Protein AF-A0A421AUH3-F1 (afdb_monomer_lite)

Radius of gyration: 18.11 Å; chains: 1; bounding box: 44×35×47 Å

Organism: NCBI:txid585224

pLDDT: mean 81.03, std 10.9, range [40.5, 94.19]

Secondary structure (DSSP, 8-state):
----S--B-GGGTHHHHHHHHHHHTTS-HHHHHHHHHHHHHHHHHHHHTT-PPEEEEEEEEEEPPGGG-EE-TTS-EEEEEEEEEEEEEEEEE-SSS-EEETTSSEEEEEEEESSSSSEEEE-TTS-EESEEEEEEEE--S--EEEETTEEEEHHHHHHHHHHHTT-

Foldseek 3Di:
DFQLADADEVVCCVVVVVVQVVVVVVDDPVLLVLVLVLLQCLVVLCVVLVNFWFQDKFWAWDFDDPVPWDAYNVRAIAGTAIDIDRHPWTFDDQADFWTRTPVSFTKGFDKDANDPDRYWYAYPVRHIYGITRHDIDGDRDDAWHCDPNDTHTPSVSSVVVSVVSVD

Structure (mmCIF, N/CA/C/O backbone):
data_AF-A0A421AUH3-F1
#
_entry.id   AF-A0A421AUH3-F1
#
loop_
_atom_site.group_PDB
_atom_site.id
_atom_site.type_symbol
_atom_site.label_atom_id
_atom_site.label_alt_id
_atom_site.label_comp_id
_atom_site.label_asym_id
_atom_site.label_entity_id
_atom_site.label_seq_id
_atom_site.pdbx_PDB_ins_code
_atom_site.Cartn_x
_atom_site.Cartn_y
_atom_site.Cartn_z
_atom_site.occupancy
_atom_site.B_iso_or_equiv
_atom_site.auth_seq_id
_atom_site.auth_comp_id
_atom_site.auth_asym_id
_atom_site.auth_atom_id
_atom_site.pdbx_PDB_model_num
ATOM 1 N N . MET A 1 1 ? -3.727 -3.641 -26.599 1.00 40.50 1 MET A N 1
ATOM 2 C CA . MET A 1 1 ? -2.556 -2.739 -26.629 1.00 40.50 1 MET A CA 1
ATOM 3 C C . MET A 1 1 ? -2.626 -1.914 -25.356 1.00 40.50 1 MET A C 1
ATOM 5 O O . MET A 1 1 ? -3.664 -1.310 -25.140 1.00 40.50 1 MET A O 1
ATOM 9 N N . ILE A 1 2 ? -1.635 -2.020 -24.469 1.00 51.06 2 ILE A N 1
ATOM 10 C CA . ILE A 1 2 ? -1.640 -1.339 -23.160 1.00 51.06 2 ILE A CA 1
ATOM 11 C C . ILE A 1 2 ? -1.144 0.091 -23.372 1.00 51.06 2 ILE A C 1
ATOM 13 O O . ILE A 1 2 ? -0.170 0.289 -24.099 1.00 51.06 2 ILE A O 1
ATOM 17 N N . ASP A 1 3 ? -1.822 1.062 -22.770 1.00 63.53 3 ASP A N 1
ATOM 18 C CA . ASP A 1 3 ? -1.441 2.468 -22.827 1.00 63.53 3 ASP A CA 1
ATOM 19 C C . ASP A 1 3 ? -0.201 2.721 -21.950 1.00 63.53 3 ASP A C 1
ATOM 21 O O . ASP A 1 3 ? -0.286 2.848 -20.733 1.00 63.53 3 ASP A O 1
ATOM 25 N N . LEU A 1 4 ? 0.975 2.741 -22.584 1.00 63.41 4 LEU A N 1
ATOM 26 C CA . LEU A 1 4 ? 2.273 3.008 -21.949 1.00 63.41 4 LEU A CA 1
ATOM 27 C C . LEU A 1 4 ? 2.565 4.518 -21.841 1.00 63.41 4 LEU A C 1
ATOM 29 O O . LEU A 1 4 ? 3.726 4.903 -21.673 1.00 63.41 4 LEU A O 1
ATOM 33 N N . SER A 1 5 ? 1.551 5.376 -22.024 1.00 63.25 5 SER A N 1
ATOM 34 C CA . SER A 1 5 ? 1.752 6.816 -22.206 1.00 63.25 5 SER A CA 1
ATOM 35 C C . SER A 1 5 ? 2.030 7.600 -20.927 1.00 63.25 5 SER A C 1
ATOM 37 O O . SER A 1 5 ? 2.408 8.769 -21.000 1.00 63.25 5 SER A O 1
ATOM 39 N N . THR A 1 6 ? 1.870 6.987 -19.756 1.00 68.62 6 THR A N 1
ATOM 40 C CA . THR A 1 6 ? 2.212 7.636 -18.492 1.00 68.62 6 THR A CA 1
ATOM 41 C C . THR A 1 6 ? 2.872 6.657 -17.546 1.00 68.62 6 THR A C 1
ATOM 43 O O . THR A 1 6 ? 2.470 5.501 -17.398 1.00 68.62 6 THR A O 1
ATOM 46 N N . LEU A 1 7 ? 3.941 7.130 -16.921 1.00 75.50 7 LEU A N 1
ATOM 47 C CA . LEU A 1 7 ? 4.615 6.390 -15.873 1.00 75.50 7 LEU A CA 1
ATOM 48 C C . LEU A 1 7 ? 3.938 6.723 -14.555 1.00 75.50 7 LEU A C 1
ATOM 50 O O . LEU A 1 7 ? 3.925 7.881 -14.140 1.00 75.50 7 LEU A O 1
ATOM 54 N N . LEU A 1 8 ? 3.422 5.712 -13.856 1.00 77.38 8 LEU A N 1
ATOM 55 C CA . LEU A 1 8 ? 3.058 5.926 -12.467 1.00 77.38 8 LEU A CA 1
ATOM 56 C C . LEU A 1 8 ? 4.339 6.177 -11.674 1.00 77.38 8 LEU A C 1
ATOM 58 O O . LEU A 1 8 ? 5.291 5.387 -11.702 1.00 77.38 8 LEU A O 1
ATOM 62 N N . ASP A 1 9 ? 4.338 7.289 -10.950 1.00 72.44 9 ASP A N 1
ATOM 63 C CA . ASP A 1 9 ? 5.372 7.632 -9.990 1.00 72.44 9 ASP A CA 1
ATOM 64 C C . ASP A 1 9 ? 4.811 7.504 -8.567 1.00 72.44 9 ASP A C 1
ATOM 66 O O . ASP A 1 9 ? 4.238 8.457 -8.030 1.00 72.44 9 ASP A O 1
ATOM 70 N N . PRO A 1 10 ? 4.951 6.329 -7.925 1.00 69.06 10 PRO A N 1
ATOM 71 C CA . PRO A 1 10 ? 4.554 6.162 -6.534 1.00 69.06 10 PRO A CA 1
ATOM 72 C C . PRO A 1 10 ? 5.317 7.087 -5.576 1.00 69.06 10 PRO A C 1
ATOM 74 O O . PRO A 1 10 ? 4.820 7.369 -4.491 1.00 69.06 10 PRO A O 1
ATOM 77 N N . LEU A 1 11 ? 6.471 7.646 -5.968 1.00 69.56 11 LEU A N 1
ATOM 78 C CA . LEU A 1 11 ? 7.171 8.674 -5.185 1.00 69.56 11 LEU A CA 1
ATOM 79 C C . LEU A 1 11 ? 6.487 10.048 -5.258 1.00 69.56 11 LEU A C 1
ATOM 81 O O . LEU A 1 11 ? 6.893 10.968 -4.547 1.00 69.56 11 LEU A O 1
ATOM 85 N N . ALA A 1 12 ? 5.404 10.188 -6.029 1.00 62.78 12 ALA A N 1
ATOM 86 C CA . ALA A 1 12 ? 4.484 11.319 -5.952 1.00 62.78 12 ALA A CA 1
ATOM 87 C C . ALA A 1 12 ? 3.337 11.107 -4.938 1.00 62.78 12 ALA A C 1
ATOM 89 O O . ALA A 1 12 ? 2.746 12.096 -4.496 1.00 62.78 12 ALA A O 1
ATOM 90 N N . TRP A 1 13 ? 3.062 9.870 -4.483 1.00 60.53 13 TRP A N 1
ATOM 91 C CA . TRP A 1 13 ? 2.158 9.605 -3.344 1.00 60.53 13 TRP A CA 1
ATOM 92 C C . TRP A 1 13 ? 2.521 10.342 -2.046 1.00 60.53 13 TRP A C 1
ATOM 94 O O . TRP A 1 13 ? 1.598 10.747 -1.339 1.00 60.53 13 TRP A O 1
ATOM 104 N N . PRO A 1 14 ? 3.803 10.614 -1.725 1.00 57.44 14 PRO A N 1
ATOM 105 C CA . PRO A 1 14 ? 4.194 11.549 -0.682 1.00 57.44 14 PRO A CA 1
ATOM 106 C C . PRO A 1 14 ? 3.436 12.876 -0.698 1.00 57.44 14 PRO A C 1
ATOM 108 O O . PRO A 1 14 ? 3.247 13.440 0.366 1.00 57.44 14 PRO A O 1
ATOM 111 N N . ARG A 1 15 ? 2.943 13.377 -1.843 1.00 56.97 15 ARG A N 1
ATOM 112 C CA . ARG A 1 15 ? 2.102 14.592 -1.879 1.00 56.97 15 ARG A CA 1
ATOM 113 C C . ARG A 1 15 ? 0.711 14.366 -1.294 1.00 56.97 15 ARG A C 1
ATOM 115 O O . ARG A 1 15 ? 0.171 15.269 -0.664 1.00 56.97 15 ARG A O 1
ATOM 122 N N . TRP A 1 16 ? 0.135 13.186 -1.499 1.00 55.66 16 TRP A N 1
ATOM 123 C CA . TRP A 1 16 ? -1.128 12.793 -0.877 1.00 55.66 16 TRP A CA 1
ATOM 124 C C . TRP A 1 16 ? -0.927 12.557 0.627 1.00 55.66 16 TRP A C 1
ATOM 126 O O . TRP A 1 16 ? -1.608 13.177 1.434 1.00 55.66 16 TRP A O 1
ATOM 136 N N . LEU A 1 17 ? 0.131 11.833 1.009 1.00 57.16 17 LEU A N 1
ATOM 137 C CA . LEU A 1 17 ? 0.513 11.635 2.417 1.00 57.16 17 LEU A CA 1
ATOM 138 C C . LEU A 1 17 ? 0.928 12.941 3.128 1.00 57.16 17 LEU A C 1
ATOM 140 O O . LEU A 1 17 ? 0.768 13.072 4.339 1.00 57.16 17 LEU A O 1
ATOM 144 N N . ALA A 1 18 ? 1.474 13.919 2.400 1.00 54.06 18 ALA A N 1
ATOM 145 C CA . ALA A 1 18 ? 1.777 15.250 2.925 1.00 54.06 18 ALA A CA 1
ATOM 146 C C . ALA A 1 18 ? 0.497 16.055 3.171 1.00 54.06 18 ALA A C 1
ATOM 148 O O . ALA A 1 18 ? 0.408 16.760 4.173 1.00 54.06 18 ALA A O 1
ATOM 149 N N . ARG A 1 19 ? -0.519 15.917 2.306 1.00 61.06 19 ARG A N 1
ATOM 150 C CA . ARG A 1 19 ? -1.855 16.467 2.581 1.00 61.06 19 ARG A CA 1
ATOM 151 C C . ARG A 1 19 ? -2.466 15.824 3.823 1.00 61.06 19 ARG A C 1
ATOM 153 O O . ARG A 1 19 ? -3.088 16.545 4.592 1.00 61.06 19 ARG A O 1
ATOM 160 N N . ASP A 1 20 ? -2.231 14.537 4.068 1.00 66.81 20 ASP A N 1
ATOM 161 C CA . ASP A 1 20 ? -2.669 13.868 5.301 1.00 66.81 20 ASP A CA 1
ATOM 162 C C . ASP A 1 20 ? -1.951 14.399 6.547 1.00 66.81 20 ASP A C 1
ATOM 164 O O . ASP A 1 20 ? -2.585 14.642 7.575 1.00 66.81 20 ASP A O 1
ATOM 168 N N . ALA A 1 21 ? -0.646 14.667 6.460 1.00 68.38 21 ALA A N 1
ATOM 169 C CA . ALA A 1 21 ? 0.091 15.306 7.550 1.00 68.38 21 ALA A CA 1
ATOM 170 C C . ALA A 1 21 ? -0.447 16.715 7.871 1.00 68.38 21 ALA A C 1
ATOM 172 O O . ALA A 1 21 ? -0.557 17.077 9.042 1.00 68.38 21 ALA A O 1
ATOM 173 N N . GLU A 1 22 ? -0.826 17.497 6.854 1.00 67.81 22 GLU A N 1
ATOM 174 C CA . GLU A 1 22 ? -1.492 18.792 7.048 1.00 67.81 22 GLU A CA 1
ATOM 175 C C . GLU A 1 22 ? -2.914 18.631 7.601 1.00 67.81 22 GLU A C 1
ATOM 177 O O . GLU A 1 22 ? -3.299 19.357 8.516 1.00 67.81 22 GLU A O 1
ATOM 182 N N . ARG A 1 23 ? -3.676 17.635 7.129 1.00 66.50 23 ARG A N 1
ATOM 183 C CA . ARG A 1 23 ? -5.005 17.302 7.666 1.00 66.50 23 ARG A CA 1
ATOM 184 C C . ARG A 1 23 ? -4.941 16.938 9.142 1.00 66.50 23 ARG A C 1
ATOM 186 O O . ARG A 1 23 ? -5.766 17.409 9.914 1.00 66.50 23 ARG A O 1
ATOM 193 N N . ARG A 1 24 ? -3.929 16.183 9.571 1.00 70.38 24 ARG A N 1
ATOM 194 C CA . ARG A 1 24 ? -3.731 15.833 10.984 1.00 70.38 24 ARG A CA 1
ATOM 195 C C . ARG A 1 24 ? -3.647 17.061 11.895 1.00 70.38 24 ARG A C 1
ATOM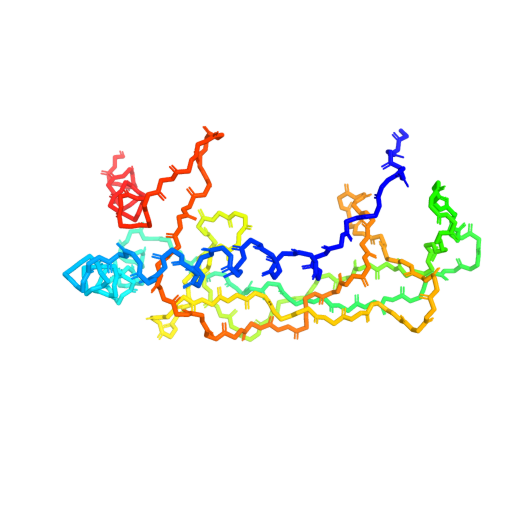 197 O O . ARG A 1 24 ? -4.086 16.980 13.035 1.00 70.38 24 ARG A O 1
ATOM 204 N N . LYS A 1 25 ? -3.135 18.199 11.410 1.00 70.00 25 LYS A N 1
ATOM 205 C CA . LYS A 1 25 ? -3.069 19.450 12.192 1.00 70.00 25 LYS A CA 1
ATOM 206 C C . LYS A 1 25 ? -4.445 20.073 12.448 1.00 70.00 25 LYS A C 1
ATOM 208 O O . LYS A 1 25 ? -4.568 20.893 13.351 1.00 70.00 25 LYS A O 1
ATOM 213 N N . VAL A 1 26 ? -5.450 19.713 11.650 1.00 74.31 26 VAL A N 1
ATOM 214 C CA . VAL A 1 26 ? -6.818 20.253 11.710 1.00 74.31 26 VAL A CA 1
ATOM 215 C C . VAL A 1 26 ? -7.827 19.257 12.296 1.00 74.31 26 VAL A C 1
ATOM 217 O O . VAL A 1 26 ? -8.979 19.622 12.518 1.00 74.31 26 VAL A O 1
ATOM 220 N N . VAL A 1 27 ? -7.415 18.014 12.565 1.00 76.31 27 VAL A N 1
ATOM 221 C CA . VAL A 1 27 ? -8.260 16.974 13.172 1.00 76.31 27 VAL A CA 1
ATOM 222 C C . VAL A 1 27 ? -8.188 17.074 14.698 1.00 76.31 27 VAL A C 1
ATOM 224 O O . VAL A 1 27 ? -7.104 17.163 15.273 1.00 76.31 27 VAL A O 1
ATOM 227 N N . GLY A 1 28 ? -9.349 17.041 15.355 1.00 80.44 28 GLY A N 1
ATOM 228 C CA . GLY A 1 28 ? -9.440 17.075 16.815 1.00 80.44 28 GLY A CA 1
ATOM 229 C C . GLY A 1 28 ? -8.807 15.839 17.478 1.00 80.44 28 GLY A C 1
ATOM 230 O O . GLY A 1 28 ? -8.881 14.738 16.921 1.00 80.44 28 GLY A O 1
ATOM 231 N N . PRO A 1 29 ? -8.197 15.982 18.667 1.00 81.38 29 PRO A N 1
ATOM 232 C CA . PRO A 1 29 ? -7.526 14.884 19.367 1.00 81.38 29 PRO A CA 1
ATOM 233 C C . PRO A 1 29 ? -8.466 13.716 19.704 1.00 81.38 29 PRO A C 1
ATOM 235 O O . PRO A 1 29 ? -8.033 12.565 19.700 1.00 81.38 29 PRO A O 1
ATOM 238 N N . GLU A 1 30 ? -9.753 13.981 19.925 1.00 81.12 30 GLU A N 1
ATOM 239 C CA . GLU A 1 30 ? -10.770 12.958 20.187 1.00 81.12 30 GLU A CA 1
ATOM 240 C C . GLU A 1 30 ? -10.962 12.030 18.982 1.00 81.12 30 GLU A C 1
ATOM 242 O O . GLU A 1 30 ? -11.084 10.817 19.145 1.00 81.12 30 GLU A O 1
ATOM 247 N N . VAL A 1 31 ? -10.930 12.586 17.767 1.00 79.94 31 VAL A N 1
ATOM 248 C CA . VAL A 1 31 ? -11.062 11.825 16.516 1.00 79.94 31 VAL A CA 1
ATOM 249 C C . VAL A 1 31 ? -9.819 10.969 16.280 1.00 79.94 31 VAL A C 1
ATOM 251 O O . VAL A 1 31 ? -9.926 9.810 15.887 1.00 79.94 31 VAL A O 1
ATOM 254 N N . ILE A 1 32 ? -8.628 11.503 16.569 1.00 79.19 32 ILE A N 1
ATOM 255 C CA . ILE A 1 32 ? -7.376 10.737 16.477 1.00 79.19 32 ILE A CA 1
ATOM 256 C C . ILE A 1 32 ? -7.421 9.537 17.431 1.00 79.19 32 ILE A C 1
ATOM 258 O O . ILE A 1 32 ? -7.146 8.417 17.006 1.00 79.19 32 ILE A O 1
ATOM 262 N N . ALA A 1 33 ? -7.833 9.748 18.685 1.00 84.00 33 ALA A N 1
ATOM 263 C CA . ALA A 1 33 ? -7.939 8.684 19.680 1.00 84.00 33 ALA A CA 1
ATOM 264 C C . ALA A 1 33 ? -8.955 7.596 19.282 1.00 84.00 33 ALA A C 1
ATOM 266 O O . ALA A 1 33 ? -8.689 6.406 19.458 1.00 84.00 33 ALA A O 1
ATOM 267 N N . GLN A 1 34 ? -10.101 7.984 18.709 1.00 81.62 34 GLN A N 1
ATOM 268 C CA . GLN A 1 34 ? -11.108 7.041 18.204 1.00 81.62 34 GLN A CA 1
ATOM 269 C C . GLN A 1 34 ? -10.558 6.173 17.068 1.00 81.62 34 GLN A C 1
ATOM 271 O O . GLN A 1 34 ? -10.714 4.951 17.090 1.00 81.62 34 GLN A O 1
ATOM 276 N N . VAL A 1 35 ? -9.849 6.774 16.110 1.00 80.75 35 VAL A N 1
ATOM 277 C CA . VAL A 1 35 ? -9.233 6.036 14.999 1.00 80.75 35 VAL A CA 1
ATOM 278 C C . VAL A 1 35 ? -8.120 5.111 15.491 1.00 80.75 35 VAL A C 1
ATOM 280 O O . VAL A 1 35 ? -8.043 3.967 15.048 1.00 80.75 35 VAL A O 1
ATOM 283 N N . GLU A 1 36 ? -7.271 5.563 16.414 1.00 84.38 36 GLU A N 1
ATOM 284 C CA . GLU A 1 36 ? -6.226 4.722 17.011 1.00 84.38 36 GLU A CA 1
ATOM 285 C C . GLU A 1 36 ? -6.821 3.499 17.716 1.00 84.38 36 GLU A C 1
ATOM 287 O O . GLU A 1 36 ? -6.318 2.384 17.554 1.00 84.38 36 GLU A O 1
ATOM 292 N N . GLN A 1 37 ? -7.929 3.682 18.436 1.00 85.06 37 GLN A N 1
ATOM 293 C CA . GLN A 1 37 ? -8.655 2.578 19.052 1.00 85.06 37 GLN A CA 1
ATOM 294 C C . GLN A 1 37 ? -9.256 1.636 17.995 1.00 85.06 37 GLN A C 1
ATOM 296 O O . GLN A 1 37 ? -9.099 0.422 18.102 1.00 85.06 37 GLN A O 1
ATOM 301 N N . ALA A 1 38 ? -9.860 2.170 16.928 1.00 84.44 38 ALA A N 1
ATOM 302 C CA . ALA A 1 38 ? -10.406 1.360 15.838 1.00 84.44 38 ALA A CA 1
ATOM 303 C C . ALA A 1 38 ? -9.324 0.518 15.135 1.00 84.44 38 ALA A C 1
ATOM 305 O O . ALA A 1 38 ? -9.545 -0.659 14.850 1.00 84.44 38 ALA A O 1
ATOM 306 N N . VAL A 1 39 ? -8.134 1.084 14.901 1.00 85.94 39 VAL A N 1
ATOM 307 C CA . VAL A 1 39 ? -6.980 0.360 14.338 1.00 85.94 39 VAL A CA 1
ATOM 308 C C . VAL A 1 39 ? -6.490 -0.733 15.289 1.00 85.94 39 VAL A C 1
ATOM 310 O O . VAL A 1 39 ? -6.146 -1.824 14.835 1.00 85.94 39 VAL A O 1
ATOM 313 N N . ARG A 1 40 ? -6.488 -0.467 16.601 1.00 86.50 40 ARG A N 1
ATOM 314 C CA . ARG A 1 40 ? -6.095 -1.444 17.624 1.00 86.50 40 ARG A CA 1
ATOM 315 C C . ARG A 1 40 ? -7.054 -2.633 17.692 1.00 86.50 40 ARG A C 1
ATOM 317 O O . ARG A 1 40 ? -6.604 -3.775 17.779 1.00 86.50 40 ARG A O 1
ATOM 324 N N . ASP A 1 41 ? -8.355 -2.369 17.627 1.00 87.38 41 ASP A N 1
ATOM 325 C CA . ASP A 1 41 ? -9.395 -3.387 17.803 1.00 87.38 41 ASP A CA 1
ATOM 326 C C . ASP A 1 41 ? -9.676 -4.183 16.522 1.00 87.38 41 ASP A C 1
ATOM 328 O O . ASP A 1 41 ? -10.113 -5.339 16.580 1.00 87.38 41 ASP A O 1
ATOM 332 N N . PHE A 1 42 ? -9.402 -3.593 15.355 1.00 88.44 42 PHE A N 1
ATOM 333 C CA . PHE A 1 42 ? -9.728 -4.195 14.067 1.00 88.44 42 PHE A CA 1
ATOM 334 C C . PHE A 1 42 ? -9.122 -5.589 13.852 1.00 88.44 42 PHE A C 1
ATOM 336 O O . PHE A 1 42 ? -9.888 -6.475 13.482 1.00 88.44 42 PHE A O 1
ATOM 343 N N . PRO A 1 43 ? -7.824 -5.863 14.101 1.00 89.62 43 PRO A N 1
ATOM 344 C CA . PRO A 1 43 ? -7.245 -7.184 13.845 1.00 89.62 43 PRO A CA 1
ATOM 345 C C . PRO A 1 43 ? -7.962 -8.331 14.564 1.00 89.62 43 PRO A C 1
ATOM 347 O O . PRO A 1 43 ? -8.205 -9.381 13.970 1.00 89.62 43 PRO A O 1
ATOM 350 N N . ALA A 1 44 ? -8.350 -8.122 15.826 1.00 88.62 44 ALA A N 1
ATOM 351 C CA . ALA A 1 44 ? -9.097 -9.115 16.592 1.00 88.62 44 ALA A CA 1
ATOM 352 C C . ALA A 1 44 ? -10.505 -9.326 16.012 1.00 88.62 44 ALA A C 1
ATOM 354 O O . ALA A 1 44 ? -10.949 -10.464 15.850 1.00 88.62 44 ALA A O 1
ATOM 355 N N . ALA A 1 45 ? -11.190 -8.237 15.650 1.00 88.00 45 ALA A N 1
ATOM 356 C CA . ALA A 1 45 ? -12.519 -8.298 15.053 1.00 88.00 45 ALA A CA 1
ATOM 357 C C . ALA A 1 45 ? -12.512 -8.930 13.649 1.00 88.00 45 ALA A C 1
ATOM 359 O O . ALA A 1 45 ? -13.382 -9.743 13.339 1.00 88.00 45 ALA A O 1
ATOM 360 N N . ALA A 1 46 ? -11.518 -8.603 12.824 1.00 88.25 46 ALA A N 1
ATOM 361 C CA . ALA A 1 46 ? -11.322 -9.152 11.488 1.00 88.25 46 ALA A CA 1
ATOM 362 C C . ALA A 1 46 ? -11.068 -10.663 11.550 1.00 88.25 46 ALA A C 1
ATOM 364 O O . ALA A 1 46 ? -11.720 -11.425 10.839 1.00 88.25 46 ALA A O 1
ATOM 365 N N . PHE A 1 47 ? -10.199 -11.111 12.461 1.00 88.25 47 PHE A N 1
ATOM 366 C CA . PHE A 1 47 ? -9.940 -12.535 12.656 1.00 88.25 47 PHE A CA 1
ATOM 367 C C . PHE A 1 47 ? -11.194 -13.295 13.110 1.00 88.25 47 PHE A C 1
ATOM 369 O O . PHE A 1 47 ? -11.512 -14.344 12.554 1.00 88.25 47 PHE A O 1
ATOM 376 N N . ALA A 1 48 ? -11.951 -12.742 14.065 1.00 88.94 48 ALA A N 1
ATOM 377 C CA . ALA A 1 48 ? -13.224 -13.320 14.502 1.00 88.94 48 ALA A CA 1
ATOM 378 C C . ALA A 1 48 ? -14.271 -13.383 13.373 1.00 88.94 48 ALA A C 1
ATOM 380 O O . ALA A 1 48 ? -15.129 -14.262 13.380 1.00 88.94 48 ALA A O 1
ATOM 381 N N . ALA A 1 49 ? -14.183 -12.478 12.396 1.00 86.38 49 ALA A N 1
ATOM 382 C CA . ALA A 1 49 ? -15.015 -12.469 11.198 1.00 86.38 49 ALA A CA 1
ATOM 383 C C . ALA A 1 49 ? -14.478 -13.372 10.068 1.00 86.38 49 ALA A C 1
ATOM 385 O O . ALA A 1 49 ? -15.043 -13.376 8.982 1.00 86.38 49 ALA A O 1
ATOM 386 N N . GLY A 1 50 ? -13.391 -14.123 10.280 1.00 86.44 50 GLY A N 1
ATOM 387 C CA . GLY A 1 50 ? -12.791 -14.989 9.256 1.00 86.44 50 GLY A CA 1
ATOM 388 C C . GLY A 1 50 ? -11.948 -14.254 8.206 1.00 86.44 50 GLY A C 1
ATOM 389 O O . GLY A 1 50 ? -11.473 -14.877 7.257 1.00 86.44 50 GLY A O 1
ATOM 390 N N . LEU A 1 51 ? -11.709 -12.949 8.374 1.00 87.56 51 LEU A N 1
ATOM 391 C CA . LEU A 1 51 ? -10.843 -12.163 7.500 1.00 87.56 51 LEU A CA 1
ATOM 392 C C . LEU A 1 51 ? -9.385 -12.396 7.894 1.00 87.56 51 LEU A C 1
ATOM 394 O O . LEU A 1 51 ? -8.867 -11.789 8.833 1.00 87.56 51 LEU A O 1
ATOM 398 N N . LEU A 1 52 ? -8.704 -13.273 7.162 1.00 89.19 52 LEU A N 1
ATOM 399 C CA . LEU A 1 52 ? -7.304 -13.588 7.427 1.00 89.19 52 LEU A CA 1
ATOM 400 C C . LEU A 1 52 ? -6.367 -12.533 6.814 1.00 89.19 52 LEU A C 1
ATOM 402 O O . LEU A 1 52 ? -6.559 -12.136 5.664 1.00 89.19 52 LEU A O 1
ATOM 406 N N . PRO A 1 53 ? -5.328 -12.098 7.544 1.00 90.06 53 PRO A N 1
ATOM 407 C CA . PRO A 1 53 ? -4.336 -11.170 7.020 1.00 90.06 53 PRO A CA 1
ATOM 408 C C . PRO A 1 53 ? -3.451 -11.870 5.979 1.00 90.06 53 PRO A C 1
ATOM 410 O O . PRO A 1 53 ? -2.960 -12.986 6.195 1.00 90.06 53 PRO A O 1
ATOM 413 N N . ALA A 1 54 ? -3.180 -11.188 4.870 1.00 91.44 54 ALA A N 1
ATOM 414 C CA . ALA A 1 54 ? -2.271 -11.670 3.834 1.00 91.44 54 ALA A CA 1
ATOM 415 C C . ALA A 1 54 ? -0.867 -11.071 4.020 1.00 91.44 54 ALA A C 1
ATOM 417 O O . ALA A 1 54 ? -0.746 -9.964 4.555 1.00 91.44 54 ALA A O 1
ATOM 418 N N . PRO A 1 55 ? 0.202 -11.766 3.590 1.00 92.00 55 PRO A N 1
ATOM 419 C CA . PRO A 1 55 ? 1.503 -11.133 3.399 1.00 92.00 55 PRO A CA 1
ATOM 420 C C . PRO A 1 55 ? 1.361 -9.935 2.460 1.00 92.00 55 PRO A C 1
ATOM 422 O O . PRO A 1 55 ? 0.819 -10.066 1.361 1.00 92.00 55 PRO A O 1
ATOM 425 N N . LEU A 1 56 ? 1.815 -8.767 2.900 1.00 90.44 56 LEU A N 1
ATOM 426 C CA . LEU A 1 56 ? 1.803 -7.571 2.072 1.00 90.44 56 LEU A CA 1
ATOM 427 C C . LEU A 1 56 ? 2.876 -7.700 0.991 1.00 90.44 56 LEU A C 1
ATOM 429 O O . LEU A 1 56 ? 3.980 -8.147 1.301 1.00 90.44 56 LEU A O 1
ATOM 433 N N . PRO A 1 57 ? 2.588 -7.327 -0.265 1.00 90.88 57 PRO A N 1
ATOM 434 C CA . PRO A 1 57 ? 3.539 -7.522 -1.344 1.00 90.88 57 PRO A CA 1
ATOM 435 C C . PRO A 1 57 ? 4.765 -6.627 -1.148 1.00 90.88 57 PRO A C 1
ATOM 437 O O . PRO A 1 57 ? 4.641 -5.446 -0.812 1.00 90.88 57 PRO A O 1
ATOM 440 N N . VAL A 1 58 ? 5.939 -7.196 -1.385 1.00 92.94 58 VAL A N 1
ATOM 441 C CA . VAL A 1 58 ? 7.160 -6.461 -1.726 1.00 92.94 58 VAL A CA 1
ATOM 442 C C . VAL A 1 58 ? 7.487 -6.733 -3.190 1.00 92.94 58 VAL A C 1
ATOM 444 O O . VAL A 1 58 ? 6.947 -7.653 -3.797 1.00 92.94 58 VAL A O 1
ATOM 447 N N . GLU A 1 59 ? 8.311 -5.895 -3.791 1.00 94.19 59 GLU A N 1
ATOM 448 C CA . GLU A 1 59 ? 8.569 -5.885 -5.222 1.00 94.19 59 GLU A CA 1
ATOM 449 C C . GLU A 1 59 ? 10.077 -5.844 -5.475 1.00 94.19 59 GLU A C 1
ATOM 451 O O . GLU A 1 59 ? 10.784 -4.976 -4.955 1.00 94.19 59 GLU A O 1
ATOM 456 N N . HIS A 1 60 ? 10.563 -6.720 -6.355 1.00 92.12 60 HIS A N 1
ATOM 457 C CA . HIS A 1 60 ? 11.892 -6.592 -6.950 1.00 92.12 60 HIS A CA 1
ATOM 458 C C . HIS A 1 60 ? 11.806 -6.396 -8.461 1.00 92.12 60 HIS A C 1
ATOM 460 O O . HIS A 1 60 ? 10.824 -6.739 -9.123 1.00 92.12 60 HIS A O 1
ATOM 466 N N . ALA A 1 61 ? 12.851 -5.785 -9.013 1.00 91.88 61 ALA A N 1
ATOM 467 C CA . ALA A 1 61 ? 12.986 -5.580 -10.445 1.00 91.88 61 ALA A CA 1
ATOM 468 C C . ALA A 1 61 ? 13.870 -6.665 -11.053 1.00 91.88 61 ALA A C 1
ATOM 470 O O . ALA A 1 61 ? 15.051 -6.781 -10.726 1.00 91.88 61 ALA A O 1
ATOM 471 N N . GLU A 1 62 ? 13.327 -7.385 -12.025 1.00 92.94 62 GLU A N 1
ATOM 472 C CA . GLU A 1 62 ? 14.087 -8.303 -12.864 1.00 92.94 62 GLU A CA 1
ATOM 473 C C . GLU A 1 62 ? 14.365 -7.664 -14.215 1.00 92.94 62 GLU A C 1
ATOM 475 O O . GLU A 1 62 ? 13.483 -7.076 -14.841 1.00 92.94 62 GLU A O 1
ATOM 480 N N . LYS A 1 63 ? 15.603 -7.765 -14.694 1.00 91.44 63 LYS A N 1
ATOM 481 C CA . LYS A 1 63 ? 15.978 -7.191 -15.984 1.00 91.44 63 LYS A CA 1
ATOM 482 C C . LYS A 1 63 ? 15.307 -7.956 -17.124 1.00 91.44 63 LYS A C 1
ATOM 484 O O . LYS A 1 63 ? 15.504 -9.157 -17.279 1.00 91.44 63 LYS A O 1
ATOM 489 N N . LEU A 1 64 ? 14.599 -7.227 -17.977 1.00 90.00 64 LEU A N 1
ATOM 490 C CA . LEU A 1 64 ? 14.005 -7.773 -19.189 1.00 90.00 64 LEU A CA 1
ATOM 491 C C . LEU A 1 64 ? 15.085 -8.129 -20.227 1.00 90.00 64 LEU A C 1
ATOM 493 O O . LEU A 1 64 ? 16.080 -7.394 -20.369 1.00 90.00 64 LEU A O 1
ATOM 497 N N . PRO A 1 65 ? 14.870 -9.193 -21.024 1.00 90.31 65 PRO A N 1
ATOM 498 C CA . PRO A 1 65 ? 15.651 -9.452 -22.227 1.00 90.31 65 PRO A CA 1
ATOM 499 C C . PRO A 1 65 ? 15.646 -8.238 -23.163 1.00 90.31 65 PRO A C 1
ATOM 501 O O . PRO A 1 65 ? 14.656 -7.517 -23.251 1.00 90.31 65 PRO A O 1
ATOM 504 N N . ARG A 1 66 ? 16.736 -8.015 -23.913 1.00 87.50 66 ARG A N 1
ATOM 505 C CA . ARG A 1 66 ? 16.851 -6.852 -24.822 1.00 87.50 66 ARG A CA 1
ATOM 506 C C . ARG A 1 66 ? 15.710 -6.761 -25.842 1.00 87.50 66 ARG A C 1
ATOM 508 O O . ARG A 1 66 ? 15.296 -5.657 -26.169 1.00 87.50 66 ARG A O 1
ATOM 515 N N . GLY A 1 67 ? 15.200 -7.900 -26.316 1.00 88.06 67 GLY A N 1
ATOM 516 C CA . GLY A 1 67 ? 14.073 -7.957 -27.256 1.00 88.06 67 GLY A CA 1
ATOM 517 C C . GLY A 1 67 ? 12.724 -7.541 -26.658 1.00 88.06 67 GLY A C 1
ATOM 518 O O . GLY A 1 67 ? 11.781 -7.308 -27.403 1.00 88.06 67 GLY A O 1
ATOM 519 N N . GLU A 1 68 ? 12.634 -7.421 -25.332 1.00 86.62 68 GLU A N 1
ATOM 520 C CA . GLU A 1 68 ? 11.430 -6.992 -24.609 1.00 86.62 68 GLU A CA 1
ATOM 521 C C . GLU A 1 68 ? 11.515 -5.536 -24.129 1.00 86.62 68 GLU A C 1
ATOM 523 O O . GLU A 1 68 ? 10.592 -5.049 -23.475 1.00 86.62 68 GLU A O 1
ATOM 528 N N . HIS A 1 69 ? 12.609 -4.824 -24.429 1.00 90.06 69 HIS A N 1
ATOM 529 C CA . HIS A 1 69 ? 12.750 -3.418 -24.047 1.00 90.06 69 HIS A CA 1
ATOM 530 C C . HIS A 1 69 ? 11.737 -2.565 -24.806 1.00 90.06 69 HIS A C 1
ATOM 532 O O . HIS A 1 69 ? 11.546 -2.731 -26.010 1.00 90.06 69 HIS A O 1
ATOM 538 N N . ARG A 1 70 ? 11.100 -1.634 -24.097 1.00 87.88 70 ARG A N 1
ATOM 539 C CA . ARG A 1 70 ? 10.132 -0.690 -24.672 1.00 87.88 70 ARG A CA 1
ATOM 540 C C . ARG A 1 70 ? 10.462 0.726 -24.234 1.00 87.88 70 ARG A C 1
ATOM 542 O O . ARG A 1 70 ? 11.131 0.924 -23.222 1.00 87.88 70 ARG A O 1
ATOM 549 N N . GLU A 1 71 ? 9.983 1.697 -24.988 1.00 87.00 71 GLU A N 1
ATOM 550 C CA . GLU A 1 71 ? 10.095 3.113 -24.658 1.00 87.00 71 GLU A CA 1
ATOM 551 C C . GLU A 1 71 ? 8.697 3.664 -24.390 1.00 87.00 71 GLU A C 1
ATOM 553 O O . GLU A 1 71 ? 7.741 3.298 -25.078 1.00 87.00 71 GLU A O 1
ATOM 558 N N . THR A 1 72 ? 8.564 4.472 -23.342 1.00 83.69 72 THR A N 1
ATOM 559 C CA . THR A 1 72 ? 7.320 5.188 -23.048 1.00 83.69 72 THR A CA 1
ATOM 560 C C . THR A 1 72 ? 7.264 6.497 -23.830 1.00 83.69 72 THR A C 1
ATOM 562 O O . THR A 1 72 ? 8.268 6.970 -24.358 1.00 83.69 72 THR A O 1
ATOM 565 N N . THR A 1 73 ? 6.096 7.131 -23.879 1.00 80.75 73 THR A N 1
ATOM 566 C CA . THR A 1 73 ? 5.921 8.469 -24.484 1.00 80.75 73 THR A CA 1
ATOM 567 C C . THR A 1 73 ? 6.721 9.565 -23.769 1.00 80.75 73 THR A C 1
ATOM 569 O O . THR A 1 73 ? 7.010 10.596 -24.366 1.00 80.75 73 THR A O 1
ATOM 572 N N . GLU A 1 74 ? 7.103 9.342 -22.508 1.00 77.75 74 GLU A N 1
ATOM 573 C CA . GLU A 1 74 ? 7.956 10.230 -21.706 1.00 77.75 74 GLU A CA 1
ATOM 574 C C . GLU A 1 74 ? 9.466 10.001 -21.936 1.00 77.75 74 GLU A C 1
ATOM 576 O O . GLU A 1 74 ? 10.284 10.585 -21.230 1.00 77.75 74 GLU A O 1
ATOM 581 N N . GLY A 1 75 ? 9.859 9.118 -22.864 1.00 80.44 75 GLY A N 1
ATOM 582 C CA . GLY A 1 75 ? 11.265 8.803 -23.164 1.00 80.44 75 GLY A CA 1
ATOM 583 C C . GLY A 1 75 ? 11.937 7.828 -22.187 1.00 80.44 75 GLY A C 1
ATOM 584 O O . GLY A 1 75 ? 13.112 7.491 -22.348 1.00 80.44 75 GLY A O 1
ATOM 585 N N . ALA A 1 76 ? 11.216 7.313 -21.181 1.00 86.19 76 ALA A N 1
ATOM 586 C CA . ALA A 1 76 ? 11.788 6.324 -20.272 1.00 86.19 76 ALA A CA 1
ATOM 587 C C . ALA A 1 76 ? 11.839 4.935 -20.914 1.00 86.19 76 ALA A C 1
ATOM 589 O O . ALA A 1 76 ? 10.923 4.502 -21.618 1.00 86.19 76 ALA A O 1
ATOM 590 N N . LYS A 1 77 ? 12.890 4.180 -20.591 1.00 89.00 77 LYS A N 1
ATOM 591 C CA . LYS A 1 77 ? 13.083 2.822 -21.108 1.00 89.00 77 LYS A CA 1
ATOM 592 C C . LYS A 1 77 ? 12.574 1.789 -20.111 1.00 89.00 77 LYS A C 1
ATOM 594 O O . LYS A 1 77 ? 13.153 1.605 -19.037 1.00 89.00 77 LYS A O 1
ATOM 599 N N . VAL A 1 78 ? 11.528 1.065 -20.496 1.00 90.88 78 VAL A N 1
ATOM 600 C CA . VAL A 1 78 ? 11.038 -0.122 -19.793 1.00 90.88 78 VAL A CA 1
ATOM 601 C C . VAL A 1 78 ? 12.058 -1.239 -19.986 1.00 90.88 78 VAL A C 1
ATOM 603 O O . VAL A 1 78 ? 12.169 -1.835 -21.058 1.00 90.88 78 VAL A O 1
ATOM 606 N N . ARG A 1 79 ? 12.854 -1.478 -18.944 1.00 91.50 79 ARG A N 1
ATOM 607 C CA . ARG A 1 79 ? 13.970 -2.442 -18.942 1.00 91.50 79 ARG A CA 1
ATOM 608 C C . ARG A 1 79 ? 13.843 -3.499 -17.863 1.00 91.50 79 ARG A C 1
ATOM 610 O O . ARG A 1 79 ? 14.655 -4.422 -17.837 1.00 91.50 79 ARG A O 1
ATOM 617 N N . HIS A 1 80 ? 12.861 -3.350 -16.986 1.00 92.81 80 HIS A N 1
ATOM 618 C CA . HIS A 1 80 ? 12.647 -4.242 -15.866 1.00 92.81 80 HIS A CA 1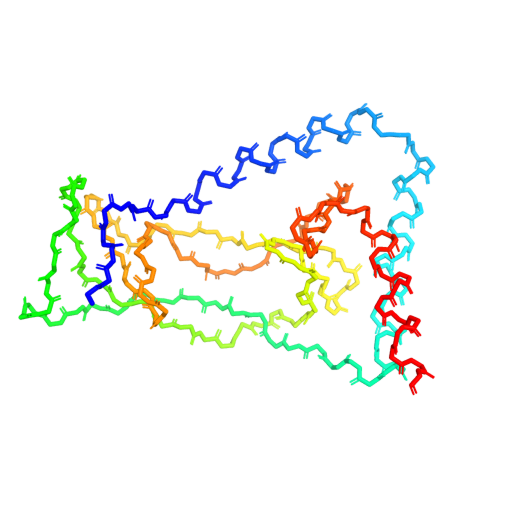
ATOM 619 C C . HIS A 1 80 ? 11.201 -4.726 -15.841 1.00 92.81 80 HIS A C 1
ATOM 621 O O . HIS A 1 80 ? 10.288 -4.037 -16.300 1.00 92.81 80 HIS A O 1
ATOM 627 N N . ARG A 1 81 ? 11.000 -5.915 -15.291 1.00 93.12 81 ARG A N 1
ATOM 628 C CA . ARG A 1 81 ? 9.707 -6.436 -14.874 1.00 93.12 81 ARG A CA 1
ATOM 629 C C . ARG A 1 81 ? 9.637 -6.344 -13.361 1.00 93.12 81 ARG A C 1
ATOM 631 O O . ARG A 1 81 ? 10.621 -6.651 -12.694 1.00 93.12 81 ARG A O 1
ATOM 638 N N . VAL A 1 82 ? 8.491 -5.926 -12.844 1.00 93.25 82 VAL A N 1
ATOM 639 C CA . VAL A 1 82 ? 8.214 -6.018 -11.413 1.00 93.25 82 VAL A CA 1
ATOM 640 C C . VAL A 1 82 ? 7.748 -7.428 -11.103 1.00 93.25 82 VAL A C 1
ATOM 642 O O . VAL A 1 82 ? 6.797 -7.917 -11.721 1.00 93.25 82 VAL A O 1
ATOM 645 N N . VAL A 1 83 ? 8.405 -8.061 -10.142 1.00 93.62 83 VAL A N 1
ATOM 646 C CA . VAL A 1 83 ? 7.985 -9.345 -9.599 1.00 93.62 83 VAL A CA 1
ATOM 647 C C . VAL A 1 83 ? 7.531 -9.111 -8.160 1.00 93.62 83 VAL A C 1
ATOM 649 O O . VAL A 1 83 ? 8.330 -8.647 -7.346 1.00 93.62 83 VAL A O 1
ATOM 652 N N . PRO A 1 84 ? 6.241 -9.339 -7.853 1.00 92.44 84 PRO A N 1
ATOM 653 C CA . PRO A 1 84 ? 5.751 -9.247 -6.491 1.00 92.44 84 PRO A CA 1
ATOM 654 C C . PRO A 1 84 ? 6.102 -10.519 -5.716 1.00 92.44 84 PRO A C 1
ATOM 656 O O . PRO A 1 84 ? 5.906 -11.632 -6.209 1.00 92.44 84 PRO A O 1
ATOM 659 N N . GLU A 1 85 ? 6.547 -10.351 -4.479 1.00 94.12 85 GLU A N 1
ATOM 660 C CA . GLU A 1 85 ? 6.827 -11.427 -3.535 1.00 94.12 85 GLU A CA 1
ATOM 661 C C . GLU A 1 85 ? 6.073 -11.200 -2.215 1.00 94.12 85 GLU A C 1
ATOM 663 O O . GLU A 1 85 ? 5.792 -10.054 -1.844 1.00 94.12 85 GLU A O 1
ATOM 668 N N . PRO A 1 86 ? 5.721 -12.269 -1.478 1.00 93.00 86 PRO A N 1
ATOM 669 C CA . PRO A 1 86 ? 5.151 -12.139 -0.141 1.00 93.00 86 PRO A CA 1
ATOM 670 C C . PRO A 1 86 ? 6.147 -11.468 0.817 1.00 93.00 86 PRO A C 1
ATOM 672 O O . PRO A 1 86 ? 7.211 -12.018 1.089 1.00 93.00 86 PRO A O 1
ATOM 675 N N . GLY A 1 87 ? 5.798 -10.304 1.362 1.00 90.31 87 GLY A N 1
ATOM 676 C CA . GLY A 1 87 ? 6.596 -9.624 2.381 1.00 90.31 87 GLY A CA 1
ATOM 677 C C . GLY A 1 87 ? 6.429 -10.217 3.783 1.00 90.31 87 GLY A C 1
ATOM 678 O O . GLY A 1 87 ? 5.529 -11.013 4.056 1.00 90.31 87 GLY A O 1
ATOM 679 N N . GLU A 1 88 ? 7.288 -9.783 4.707 1.00 90.19 88 GLU A N 1
ATOM 680 C CA . GLU A 1 88 ? 7.262 -10.227 6.110 1.00 90.19 88 GLU A CA 1
ATOM 681 C C . GLU A 1 88 ? 6.069 -9.657 6.891 1.00 90.19 88 GLU A C 1
ATOM 683 O O . GLU A 1 88 ? 5.520 -10.304 7.787 1.00 90.19 88 GLU A O 1
ATOM 688 N N . VAL A 1 89 ? 5.641 -8.440 6.543 1.00 89.94 89 VAL A N 1
ATOM 689 C CA . VAL A 1 89 ? 4.494 -7.789 7.176 1.00 89.94 89 VAL A CA 1
ATOM 690 C C . VAL A 1 89 ? 3.215 -8.417 6.646 1.00 89.94 89 VAL A C 1
ATOM 692 O O . VAL A 1 89 ? 2.989 -8.476 5.441 1.00 89.94 89 VAL A O 1
ATOM 695 N N . ARG A 1 90 ? 2.345 -8.852 7.556 1.00 91.19 90 ARG A N 1
ATOM 696 C CA . ARG A 1 90 ? 0.989 -9.303 7.233 1.00 91.19 90 ARG A CA 1
ATOM 697 C C . ARG A 1 90 ? -0.022 -8.235 7.598 1.00 91.19 90 ARG A C 1
ATOM 699 O O . ARG A 1 90 ? 0.132 -7.586 8.633 1.00 91.19 90 ARG A O 1
ATOM 706 N N . GLY A 1 91 ? -1.069 -8.089 6.797 1.00 91.06 91 GLY A N 1
ATOM 707 C CA . GLY A 1 91 ? -2.121 -7.123 7.074 1.00 91.06 91 GLY A CA 1
ATOM 708 C C . GLY A 1 91 ? -3.359 -7.270 6.203 1.00 91.06 91 GLY A C 1
ATOM 709 O O . GLY A 1 91 ? -3.480 -8.200 5.404 1.00 91.06 91 GLY A O 1
ATOM 710 N N . TRP A 1 92 ? -4.269 -6.319 6.372 1.00 89.88 92 TRP A N 1
ATOM 711 C CA . TRP A 1 92 ? -5.487 -6.176 5.586 1.00 89.88 92 TRP A CA 1
ATOM 712 C C . TRP A 1 92 ? -5.388 -4.917 4.735 1.00 89.88 92 TRP A C 1
ATOM 714 O O . TRP A 1 92 ? -5.162 -3.825 5.262 1.00 89.88 92 TRP A O 1
ATOM 724 N N . SER A 1 93 ? -5.554 -5.072 3.422 1.00 85.06 93 SER A N 1
ATOM 725 C CA . SER A 1 93 ? -5.683 -3.936 2.513 1.00 85.06 93 SER A CA 1
ATOM 726 C C . SER A 1 93 ? -7.081 -3.351 2.656 1.00 85.06 93 SER A C 1
ATOM 728 O O . SER A 1 93 ? -8.074 -4.062 2.511 1.00 85.06 93 SER A O 1
ATOM 730 N N . LEU A 1 94 ? -7.148 -2.063 2.977 1.00 78.31 94 LEU A N 1
ATOM 731 C CA . LEU A 1 94 ? -8.409 -1.363 3.180 1.00 78.31 94 LEU A CA 1
ATOM 732 C C . LEU A 1 94 ? -8.768 -0.473 1.987 1.00 78.31 94 LEU A C 1
ATOM 734 O O . LEU A 1 94 ? -9.931 -0.167 1.809 1.00 78.31 94 LEU A O 1
ATOM 738 N N . GLY A 1 95 ? -7.805 -0.105 1.142 1.00 68.75 95 GLY A N 1
ATOM 739 C CA . GLY A 1 95 ? -7.982 0.727 -0.053 1.00 68.75 95 GLY A CA 1
ATOM 740 C C . GLY A 1 95 ? -6.624 1.031 -0.696 1.00 68.75 95 GLY A C 1
ATOM 741 O O . GLY A 1 95 ? -5.618 0.456 -0.275 1.00 68.75 95 GLY A O 1
ATOM 742 N N . ARG A 1 96 ? -6.563 1.949 -1.677 1.00 60.69 96 ARG A N 1
ATOM 743 C CA . ARG A 1 96 ? -5.367 2.324 -2.482 1.00 60.69 96 ARG A CA 1
ATOM 744 C C . ARG A 1 96 ? -4.202 2.986 -1.704 1.00 60.69 96 ARG A C 1
ATOM 746 O O . ARG A 1 96 ? -3.544 3.887 -2.209 1.00 60.69 96 ARG A O 1
ATOM 753 N N . GLY A 1 97 ? -3.917 2.552 -0.481 1.00 64.50 97 GLY A N 1
ATOM 754 C CA . GLY A 1 97 ? -2.796 3.053 0.317 1.00 64.50 97 GLY A CA 1
ATOM 755 C C . GLY A 1 97 ? -2.896 2.773 1.814 1.00 64.50 97 GLY A C 1
ATOM 756 O O . GLY A 1 97 ? -1.889 2.887 2.506 1.00 64.50 97 GLY A O 1
ATOM 757 N N . VAL A 1 98 ? -4.074 2.381 2.315 1.00 72.81 98 VAL A N 1
ATOM 758 C CA . VAL A 1 98 ? -4.275 2.078 3.738 1.00 72.81 98 VAL A CA 1
ATOM 759 C C . VAL A 1 98 ? -4.179 0.586 3.973 1.00 72.81 98 VAL A C 1
ATOM 761 O O . VAL A 1 98 ? -4.951 -0.201 3.417 1.00 72.81 98 VAL A O 1
ATOM 764 N N . VAL A 1 99 ? -3.249 0.212 4.842 1.00 82.81 99 VAL A N 1
ATOM 765 C CA . VAL A 1 99 ? -3.078 -1.162 5.289 1.00 82.81 99 VAL A CA 1
ATOM 766 C C . VAL A 1 99 ? -2.996 -1.187 6.805 1.00 82.81 99 VAL A C 1
ATOM 768 O O . VAL A 1 99 ? -2.236 -0.420 7.392 1.00 82.81 99 VAL A O 1
ATOM 771 N N . ILE A 1 100 ? -3.747 -2.086 7.441 1.00 86.50 100 ILE A N 1
ATOM 772 C CA . ILE A 1 100 ? -3.579 -2.388 8.869 1.00 86.50 100 ILE A CA 1
ATOM 773 C C . ILE A 1 100 ? -2.751 -3.656 8.984 1.00 86.50 100 ILE A C 1
ATOM 775 O O . ILE A 1 100 ? -3.1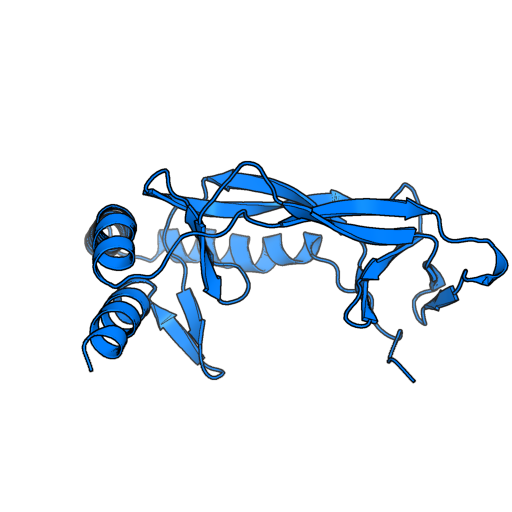42 -4.706 8.477 1.00 86.50 100 ILE A O 1
ATOM 779 N N . SER A 1 101 ? -1.597 -3.552 9.633 1.00 86.69 101 SER A N 1
ATOM 780 C CA . SER A 1 101 ? -0.728 -4.695 9.892 1.00 86.69 101 SER A CA 1
ATOM 781 C C . SER A 1 101 ? -1.196 -5.506 11.103 1.00 86.69 101 SER A C 1
ATOM 783 O O . SER A 1 101 ? -1.892 -5.007 11.989 1.00 86.69 101 SER A O 1
ATOM 785 N N . MET A 1 102 ? -0.737 -6.753 11.191 1.00 86.62 102 MET A N 1
ATOM 786 C CA . MET A 1 102 ? -0.928 -7.616 12.363 1.00 86.62 102 MET A CA 1
ATOM 787 C C . MET A 1 102 ? -0.333 -7.043 13.655 1.00 86.62 102 MET A C 1
ATOM 789 O O . MET A 1 102 ? -0.767 -7.422 14.738 1.00 86.62 102 MET A O 1
ATOM 793 N N . ALA A 1 103 ? 0.605 -6.097 13.557 1.00 82.75 103 ALA A N 1
ATOM 794 C CA . ALA A 1 103 ? 1.133 -5.353 14.699 1.00 82.75 103 ALA A CA 1
ATOM 795 C C . ALA A 1 103 ? 0.159 -4.272 15.222 1.00 82.75 103 ALA A C 1
ATOM 797 O O . ALA A 1 103 ? 0.568 -3.413 15.996 1.00 82.75 103 ALA A O 1
ATOM 798 N N . GLN A 1 104 ? -1.113 -4.300 14.794 1.00 83.06 104 GLN A N 1
ATOM 799 C CA . GLN A 1 104 ? -2.164 -3.359 15.203 1.00 83.06 104 GLN A CA 1
ATOM 800 C C . GLN A 1 104 ? -1.815 -1.899 14.879 1.00 83.06 104 GLN A C 1
ATOM 802 O O . GLN A 1 104 ? -2.135 -0.981 15.629 1.00 83.06 104 GLN A O 1
ATOM 807 N N . ALA A 1 105 ? -1.135 -1.691 13.751 1.00 83.06 105 ALA A N 1
ATOM 808 C CA . ALA A 1 105 ? -0.707 -0.378 13.289 1.00 83.06 105 ALA A CA 1
ATOM 809 C C . ALA A 1 105 ? -1.026 -0.193 11.808 1.00 83.06 105 ALA A C 1
ATOM 811 O O . ALA A 1 105 ? -0.893 -1.134 11.014 1.00 83.06 105 ALA A O 1
ATOM 812 N N . THR A 1 106 ? -1.380 1.035 11.432 1.00 84.38 106 THR A N 1
ATOM 813 C CA . THR A 1 106 ? -1.436 1.437 10.029 1.00 84.38 106 THR A CA 1
ATOM 814 C C . THR A 1 106 ? -0.022 1.436 9.466 1.00 84.38 106 THR A C 1
ATOM 816 O O . THR A 1 106 ? 0.905 1.944 10.098 1.00 84.38 106 THR A O 1
ATOM 819 N N . VAL A 1 107 ? 0.154 0.858 8.286 1.00 84.94 107 VAL A N 1
ATOM 820 C CA . VAL A 1 107 ? 1.432 0.834 7.575 1.00 84.94 107 VAL A CA 1
ATOM 821 C C . VAL A 1 107 ? 1.262 1.398 6.174 1.00 84.94 107 VAL A C 1
ATOM 823 O O . VAL A 1 107 ? 0.178 1.331 5.592 1.00 84.94 107 VAL A O 1
ATOM 826 N N . ARG A 1 108 ? 2.345 1.949 5.629 1.00 82.50 108 ARG A N 1
ATOM 827 C CA . ARG A 1 108 ? 2.418 2.431 4.246 1.00 82.50 108 ARG A CA 1
ATOM 828 C C . ARG A 1 108 ? 3.548 1.731 3.489 1.00 82.50 108 ARG A C 1
ATOM 830 O O . ARG A 1 108 ? 4.516 1.308 4.128 1.00 82.50 108 ARG A O 1
ATOM 837 N N . PRO A 1 109 ? 3.461 1.629 2.153 1.00 86.06 109 PRO A N 1
ATOM 838 C CA . PRO A 1 109 ? 4.546 1.070 1.362 1.00 86.06 109 PRO A CA 1
ATOM 839 C C . PRO A 1 109 ? 5.765 1.999 1.376 1.00 86.06 109 PRO A C 1
ATOM 841 O O . PRO A 1 109 ? 5.645 3.217 1.214 1.00 86.06 109 PRO A O 1
ATOM 844 N N . VAL A 1 110 ? 6.944 1.407 1.536 1.00 86.56 110 VAL A N 1
ATOM 845 C CA . VAL A 1 110 ? 8.240 2.057 1.332 1.00 86.56 110 VAL A CA 1
ATOM 846 C C . VAL A 1 110 ? 8.628 1.854 -0.122 1.00 86.56 110 VAL A C 1
ATOM 848 O O . VAL A 1 110 ? 8.729 0.718 -0.582 1.00 86.56 110 VAL A O 1
ATOM 851 N N . TYR A 1 111 ? 8.841 2.949 -0.845 1.00 87.69 111 TYR A N 1
ATOM 852 C CA . TYR A 1 111 ? 9.176 2.901 -2.262 1.00 87.69 111 TYR A CA 1
ATOM 853 C C . TYR A 1 111 ? 10.667 3.130 -2.507 1.00 87.69 111 TYR A C 1
ATOM 855 O O . TYR A 1 111 ? 11.247 4.089 -1.999 1.00 87.69 111 TYR A O 1
ATOM 863 N N . VAL A 1 112 ? 11.266 2.297 -3.357 1.00 88.62 112 VAL A N 1
ATOM 864 C CA . VAL A 1 112 ? 12.632 2.464 -3.876 1.00 88.62 112 VAL A CA 1
ATOM 865 C C . VAL A 1 112 ? 12.612 2.629 -5.394 1.00 88.62 112 VAL A C 1
ATOM 867 O O . VAL A 1 112 ? 11.783 2.019 -6.066 1.00 88.62 112 VAL A O 1
ATOM 870 N N . PRO A 1 113 ? 13.498 3.445 -5.982 1.00 89.19 113 PRO A N 1
ATOM 871 C CA . PRO A 1 113 ? 13.537 3.633 -7.430 1.00 89.19 113 PRO A CA 1
ATOM 872 C C . PRO A 1 113 ? 13.966 2.350 -8.164 1.00 89.19 113 PRO A C 1
ATOM 874 O O . PRO A 1 113 ? 14.847 1.629 -7.703 1.00 89.19 113 PRO A O 1
ATOM 877 N N . VAL A 1 114 ? 13.394 2.105 -9.349 1.00 86.19 114 VAL A N 1
ATO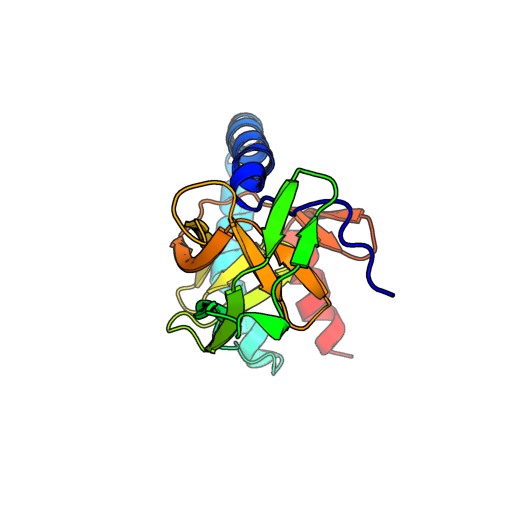M 878 C CA . VAL A 1 114 ? 13.655 0.902 -10.172 1.00 86.19 114 VAL A CA 1
ATOM 879 C C . VAL A 1 114 ? 15.120 0.797 -10.648 1.00 86.19 114 VAL A C 1
ATOM 881 O O . VAL A 1 114 ? 15.616 -0.314 -10.805 1.00 86.19 114 VAL A O 1
ATOM 884 N N . ALA A 1 115 ? 15.823 1.915 -10.894 1.00 72.56 115 ALA A N 1
ATOM 885 C CA . ALA A 1 115 ? 17.264 1.994 -11.214 1.00 72.56 115 ALA A CA 1
ATOM 886 C C . ALA A 1 115 ? 17.725 3.468 -11.371 1.00 72.56 115 ALA A C 1
ATOM 888 O O . ALA A 1 115 ? 16.901 4.379 -11.368 1.00 72.56 115 ALA A O 1
ATOM 889 N N . ARG A 1 116 ? 19.036 3.720 -11.565 1.00 62.97 116 ARG A N 1
ATOM 890 C CA . ARG A 1 116 ? 19.593 5.051 -11.917 1.00 62.97 116 ARG A CA 1
ATOM 891 C C . ARG A 1 116 ? 19.244 5.451 -13.368 1.00 62.97 116 ARG A C 1
ATOM 893 O O . ARG A 1 116 ? 19.422 4.646 -14.281 1.00 62.97 116 ARG A O 1
ATOM 900 N N . GLY A 1 117 ? 18.848 6.710 -13.589 1.00 66.81 117 GLY A N 1
ATOM 901 C CA . GLY A 1 117 ? 18.549 7.290 -14.913 1.00 66.81 117 GLY A CA 1
ATOM 902 C C . GLY A 1 117 ? 17.079 7.155 -15.345 1.00 66.81 117 GLY A C 1
ATOM 903 O O . GLY A 1 117 ? 16.202 6.924 -14.522 1.00 66.81 117 GLY A O 1
ATOM 904 N N . GLU A 1 118 ? 16.796 7.281 -16.645 1.00 75.31 118 GLU A N 1
ATOM 905 C CA . GLU A 1 118 ? 15.435 7.237 -17.222 1.00 75.31 118 GLU A CA 1
ATOM 906 C C . GLU A 1 118 ? 14.945 5.798 -17.485 1.00 75.31 118 GLU A C 1
ATOM 908 O O . GLU A 1 118 ? 14.622 5.415 -18.610 1.00 75.31 118 GLU A O 1
ATOM 913 N N . SER A 1 119 ? 14.947 4.947 -16.456 1.00 85.94 119 SER A N 1
ATOM 914 C CA . SER A 1 119 ? 14.450 3.563 -16.557 1.00 85.94 119 SER A CA 1
ATOM 915 C C . SER A 1 119 ? 13.113 3.382 -15.840 1.00 85.94 119 SER A C 1
ATOM 917 O O . SER A 1 119 ? 12.841 4.045 -14.843 1.00 85.94 119 SER A O 1
ATOM 919 N N . ALA A 1 120 ? 12.306 2.445 -16.335 1.00 90.38 120 ALA A N 1
ATOM 920 C CA . ALA A 1 120 ? 11.028 2.059 -15.747 1.00 90.38 120 ALA A CA 1
ATOM 921 C C . ALA A 1 120 ? 10.880 0.532 -15.669 1.00 90.38 120 ALA A C 1
ATOM 923 O O . ALA A 1 120 ? 11.619 -0.218 -16.329 1.00 90.38 120 ALA A O 1
ATOM 924 N N . ALA A 1 121 ? 9.922 0.085 -14.860 1.00 91.12 121 ALA A N 1
ATOM 925 C CA . ALA A 1 121 ? 9.517 -1.309 -14.759 1.00 91.12 121 ALA A CA 1
ATOM 926 C C . ALA A 1 121 ? 8.069 -1.505 -15.214 1.00 91.12 121 ALA A C 1
ATOM 928 O O . ALA A 1 121 ? 7.258 -0.587 -15.131 1.00 91.12 121 ALA A O 1
ATOM 929 N N . LEU A 1 122 ? 7.757 -2.712 -15.678 1.00 90.88 122 LEU A N 1
ATOM 930 C CA . LEU A 1 122 ? 6.409 -3.129 -16.051 1.00 90.88 122 LEU A CA 1
ATOM 931 C C . LEU A 1 122 ? 5.878 -4.137 -15.026 1.00 90.88 122 LEU A C 1
ATOM 933 O O . LEU A 1 122 ? 6.501 -5.181 -14.812 1.00 90.88 122 LEU A O 1
ATOM 937 N N . ARG A 1 123 ? 4.741 -3.829 -14.401 1.00 89.88 123 ARG A N 1
ATOM 938 C CA . ARG A 1 123 ? 3.986 -4.754 -13.548 1.00 89.88 123 ARG A CA 1
ATOM 939 C C . ARG A 1 123 ? 3.165 -5.737 -14.386 1.00 89.88 123 ARG A C 1
ATOM 941 O O . ARG A 1 123 ? 2.960 -5.543 -15.584 1.00 89.88 123 ARG A O 1
ATOM 948 N N . GLN A 1 124 ? 2.696 -6.810 -13.750 1.00 86.62 124 GLN A N 1
ATOM 949 C CA . GLN A 1 124 ? 1.916 -7.866 -14.411 1.00 86.62 124 GLN A CA 1
ATOM 950 C C . GLN A 1 124 ? 0.568 -7.378 -14.963 1.00 86.62 124 GLN A C 1
ATOM 952 O O . GLN A 1 124 ? 0.105 -7.884 -15.980 1.00 86.62 124 GLN A O 1
ATOM 957 N N . ASP A 1 125 ? -0.032 -6.372 -14.329 1.00 84.69 125 ASP A N 1
ATOM 958 C CA . ASP A 1 125 ? -1.272 -5.708 -14.752 1.00 84.69 125 ASP A CA 1
ATOM 959 C C . ASP A 1 125 ? -1.077 -4.748 -15.945 1.00 84.69 125 ASP A C 1
ATOM 961 O O . ASP A 1 125 ? -2.036 -4.147 -16.425 1.00 84.69 125 ASP A O 1
ATOM 965 N N . GLY A 1 126 ? 0.156 -4.603 -16.445 1.00 85.38 126 GLY A N 1
ATOM 966 C CA . GLY A 1 126 ? 0.500 -3.683 -17.527 1.00 85.38 126 GLY A CA 1
ATOM 967 C C . GLY A 1 126 ? 0.878 -2.280 -17.059 1.00 85.38 126 GLY A C 1
ATOM 968 O O . GLY A 1 126 ? 1.254 -1.451 -17.887 1.00 85.38 126 GLY A O 1
ATOM 969 N N . THR A 1 127 ? 0.834 -2.018 -15.754 1.00 87.12 127 THR A N 1
ATOM 970 C CA . THR A 1 127 ? 1.193 -0.724 -15.185 1.00 87.12 127 THR A CA 1
ATOM 971 C C . THR A 1 127 ? 2.694 -0.482 -15.309 1.00 87.12 127 THR A C 1
ATOM 973 O O . THR A 1 127 ? 3.514 -1.313 -14.905 1.00 87.12 127 THR A O 1
ATOM 976 N N . VAL A 1 128 ? 3.074 0.682 -15.834 1.00 89.06 128 VAL A N 1
ATOM 977 C CA . VAL A 1 128 ? 4.477 1.096 -15.919 1.00 89.06 128 VAL A CA 1
ATOM 978 C C . VAL A 1 128 ? 4.827 1.982 -14.725 1.00 89.06 128 VAL A C 1
ATOM 980 O O . VAL A 1 128 ? 4.121 2.949 -14.443 1.00 89.06 128 VAL A O 1
ATOM 983 N N . VAL A 1 129 ? 5.913 1.662 -14.019 1.00 89.56 129 VAL A N 1
ATOM 984 C CA . VAL A 1 129 ? 6.288 2.319 -12.758 1.00 89.56 129 VAL A CA 1
ATOM 985 C C . VAL A 1 129 ? 7.742 2.768 -12.704 1.00 89.56 129 VAL A C 1
ATOM 987 O O . VAL A 1 129 ? 8.625 2.161 -13.317 1.00 89.56 129 VAL A O 1
ATOM 990 N N . ARG A 1 130 ? 7.997 3.815 -11.910 1.00 89.38 130 ARG A N 1
ATOM 991 C CA . ARG A 1 130 ? 9.351 4.321 -11.600 1.00 89.38 130 ARG A CA 1
ATOM 992 C C . ARG A 1 130 ? 9.906 3.852 -10.251 1.00 89.38 130 ARG A C 1
ATOM 994 O O . ARG A 1 130 ? 11.110 3.971 -10.018 1.00 89.38 130 ARG A O 1
ATOM 1001 N N . ALA A 1 131 ? 9.063 3.290 -9.389 1.00 90.31 131 ALA A N 1
ATOM 1002 C CA . ALA A 1 131 ? 9.443 2.825 -8.060 1.00 90.31 131 ALA A CA 1
ATOM 1003 C C . ALA A 1 131 ? 8.791 1.479 -7.716 1.00 90.31 131 ALA A C 1
ATOM 1005 O O . ALA A 1 131 ? 7.746 1.138 -8.270 1.00 90.31 131 ALA A O 1
ATOM 1006 N N . LEU A 1 132 ? 9.424 0.752 -6.799 1.00 91.06 132 LEU A N 1
ATOM 1007 C CA . LEU A 1 132 ? 9.047 -0.567 -6.299 1.00 91.06 132 L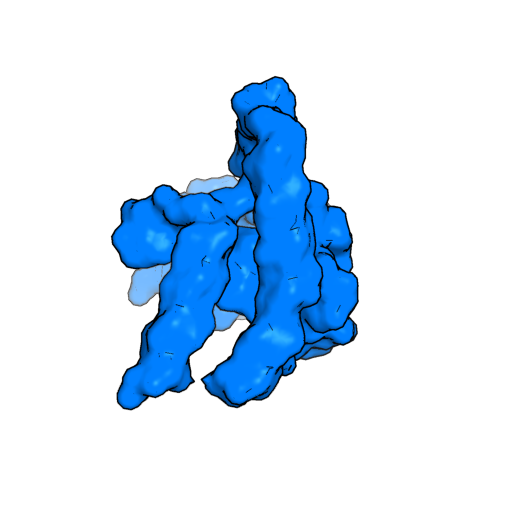EU A CA 1
ATOM 1008 C C . LEU A 1 132 ? 8.759 -0.495 -4.804 1.00 91.06 132 LEU A C 1
ATOM 1010 O O . LEU A 1 132 ? 9.438 0.246 -4.096 1.00 91.06 132 LEU A O 1
ATOM 1014 N N . ILE A 1 133 ? 7.816 -1.290 -4.315 1.00 91.31 133 ILE A N 1
ATOM 1015 C CA . ILE A 1 133 ? 7.580 -1.468 -2.879 1.00 91.31 133 ILE A CA 1
ATOM 1016 C C . ILE A 1 133 ? 8.700 -2.335 -2.288 1.00 91.31 133 ILE A C 1
ATOM 1018 O O . ILE A 1 133 ? 8.691 -3.547 -2.444 1.00 91.31 133 ILE A O 1
ATOM 1022 N N . SER A 1 134 ? 9.661 -1.749 -1.576 1.00 91.75 134 SER A N 1
ATOM 1023 C CA . SER A 1 134 ? 10.734 -2.512 -0.917 1.00 91.75 134 SER A CA 1
ATOM 1024 C C . SER A 1 134 ? 10.347 -3.056 0.456 1.00 91.75 134 SER A C 1
ATOM 1026 O O . SER A 1 134 ? 11.084 -3.844 1.039 1.00 91.75 134 SER A O 1
ATOM 1028 N N . GLY A 1 135 ? 9.244 -2.578 1.026 1.00 91.00 135 GLY A N 1
ATOM 1029 C CA . GLY A 1 135 ? 8.838 -2.914 2.382 1.00 91.00 135 GLY A CA 1
ATOM 1030 C C . GLY A 1 135 ? 7.655 -2.082 2.849 1.00 91.00 135 GLY A C 1
ATOM 1031 O O . GLY A 1 135 ? 7.043 -1.352 2.070 1.00 91.00 135 GLY A O 1
ATOM 1032 N N . TRP A 1 136 ? 7.352 -2.192 4.139 1.00 89.25 136 TRP A N 1
ATOM 1033 C CA . TRP A 1 136 ? 6.223 -1.529 4.780 1.00 89.25 136 TRP A CA 1
ATOM 1034 C C . TRP A 1 136 ? 6.671 -0.938 6.110 1.00 89.25 136 TRP A C 1
ATOM 1036 O O . TRP A 1 136 ? 7.343 -1.613 6.887 1.00 89.25 136 TRP A O 1
ATOM 1046 N N . GLU A 1 137 ? 6.298 0.310 6.375 1.00 87.25 137 GLU A N 1
ATOM 1047 C CA . GLU A 1 137 ? 6.664 1.008 7.610 1.00 87.25 137 GLU A CA 1
ATOM 1048 C C . GLU A 1 137 ? 5.427 1.537 8.347 1.00 87.25 137 GLU A C 1
ATOM 1050 O O . GLU A 1 137 ? 4.417 1.828 7.695 1.00 87.25 137 GLU A O 1
ATOM 1055 N N . PRO A 1 138 ? 5.482 1.685 9.686 1.00 85.81 138 PRO A N 1
ATOM 1056 C CA . PRO A 1 138 ? 4.411 2.312 10.451 1.00 85.81 138 PRO A CA 1
ATOM 1057 C C . PRO A 1 138 ? 4.079 3.712 9.925 1.00 85.81 138 PRO A C 1
ATOM 1059 O O . PRO A 1 138 ? 4.968 4.518 9.648 1.00 85.81 138 PRO A O 1
ATOM 1062 N N . TYR A 1 139 ? 2.789 4.018 9.827 1.00 79.44 139 TYR A N 1
ATOM 1063 C CA . TYR A 1 139 ? 2.278 5.312 9.394 1.00 79.44 139 TYR A CA 1
ATOM 1064 C C . TYR A 1 139 ? 1.276 5.851 10.418 1.00 79.44 139 TYR A C 1
ATOM 1066 O O . TYR A 1 139 ? 0.426 5.099 10.899 1.00 79.44 139 TYR A O 1
ATOM 1074 N N . PRO A 1 140 ? 1.350 7.137 10.792 1.00 73.00 140 PRO A N 1
ATOM 1075 C CA . PRO A 1 140 ? 0.562 7.634 11.903 1.00 73.00 140 PRO A CA 1
ATOM 1076 C C . PRO A 1 140 ? -0.844 8.049 11.403 1.00 73.00 140 PRO A C 1
ATOM 1078 O O . PRO A 1 140 ? -0.975 8.710 10.378 1.00 73.00 140 PRO A O 1
ATOM 1081 N N . ALA A 1 141 ? -1.916 7.687 12.119 1.00 66.50 141 ALA A N 1
ATOM 1082 C CA . ALA A 1 141 ? -3.312 7.962 11.709 1.00 66.50 141 ALA A CA 1
ATOM 1083 C C . ALA A 1 141 ? -3.642 9.473 11.735 1.00 66.50 141 ALA A C 1
ATOM 1085 O O . ALA A 1 141 ? -3.280 10.109 12.721 1.00 66.50 141 ALA A O 1
ATOM 1086 N N . PRO A 1 142 ? -4.273 10.087 10.710 1.00 66.31 142 PRO A N 1
ATOM 1087 C CA . PRO A 1 142 ? -5.641 9.777 10.284 1.00 66.31 142 PRO A CA 1
ATOM 1088 C C . PRO A 1 142 ? -5.771 9.669 8.756 1.00 66.31 142 PRO A C 1
ATOM 1090 O O . PRO A 1 142 ? -5.582 10.649 8.039 1.00 66.31 142 PRO A O 1
ATOM 1093 N N . VAL A 1 143 ? -6.112 8.476 8.269 1.00 71.88 143 VAL A N 1
ATOM 1094 C CA . VAL A 1 143 ? -6.225 8.202 6.830 1.00 71.88 143 VAL A CA 1
ATOM 1095 C C . VAL A 1 143 ? -7.680 7.964 6.462 1.00 71.88 143 VAL A C 1
ATOM 1097 O O . VAL A 1 143 ? -8.439 7.389 7.244 1.00 71.88 143 VAL A O 1
ATOM 1100 N N . GLU A 1 144 ? -8.068 8.397 5.272 1.00 75.06 144 GLU A N 1
ATOM 1101 C CA . GLU A 1 144 ? -9.347 8.032 4.683 1.00 75.06 144 GLU A CA 1
ATOM 1102 C C . GLU A 1 144 ? -9.167 6.862 3.714 1.00 75.06 144 GLU A C 1
ATOM 1104 O O . GLU A 1 144 ? -8.140 6.714 3.049 1.00 75.06 144 GLU A O 1
ATOM 1109 N N . VAL A 1 145 ? -10.182 6.016 3.639 1.00 76.94 145 VAL A N 1
ATOM 1110 C CA . VAL A 1 145 ? -10.201 4.855 2.763 1.00 76.94 145 VAL A CA 1
ATOM 1111 C C . VAL A 1 145 ? -10.973 5.205 1.495 1.00 76.94 145 VAL A C 1
ATOM 1113 O O . VAL A 1 145 ? -12.114 5.661 1.561 1.00 76.94 145 VAL A O 1
ATOM 1116 N N . GLU A 1 146 ? -10.352 4.997 0.334 1.00 76.50 146 GLU A N 1
ATOM 1117 C CA . GLU A 1 146 ? -11.045 5.047 -0.956 1.00 76.50 146 GLU A CA 1
ATOM 1118 C C . GLU A 1 146 ? -11.869 3.768 -1.138 1.00 76.50 146 GLU A C 1
ATOM 1120 O O . GLU A 1 146 ? -11.323 2.664 -1.116 1.00 76.50 146 GLU A O 1
ATOM 1125 N N . TYR A 1 147 ? -13.181 3.926 -1.291 1.00 76.50 147 TYR A N 1
ATOM 1126 C CA . TYR A 1 147 ? -14.154 2.845 -1.381 1.00 76.50 147 TYR A CA 1
ATOM 1127 C C . TYR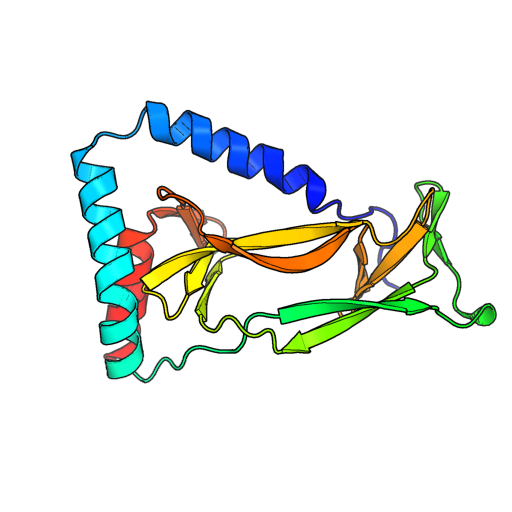 A 1 147 ? -15.327 3.269 -2.277 1.00 76.50 147 TYR A C 1
ATOM 1129 O O . TYR A 1 147 ? -15.946 4.293 -2.000 1.00 76.50 147 TYR A O 1
ATOM 1137 N N . ASP A 1 148 ? -15.663 2.490 -3.311 1.00 71.44 148 ASP A N 1
ATOM 1138 C CA . ASP A 1 148 ? -16.742 2.781 -4.279 1.00 71.44 148 ASP A CA 1
ATOM 1139 C C . ASP A 1 148 ? -16.700 4.229 -4.828 1.00 71.44 148 ASP A C 1
ATOM 1141 O O . ASP A 1 148 ? -17.675 4.974 -4.721 1.00 71.44 148 ASP A O 1
ATOM 1145 N N . ASP A 1 149 ? -15.542 4.655 -5.352 1.00 76.88 149 ASP A N 1
ATOM 1146 C CA . ASP A 1 149 ? -15.278 5.996 -5.919 1.00 76.88 149 ASP A CA 1
ATOM 1147 C C . ASP A 1 149 ? -15.483 7.188 -4.959 1.00 76.88 149 ASP A C 1
ATOM 1149 O O . ASP A 1 149 ? -15.482 8.351 -5.371 1.00 76.88 149 ASP A O 1
ATOM 1153 N N . ARG A 1 150 ? -15.617 6.925 -3.654 1.00 78.94 150 ARG A N 1
ATOM 1154 C CA . ARG A 1 150 ? -15.661 7.943 -2.598 1.00 78.94 150 ARG A CA 1
ATOM 1155 C C . ARG A 1 150 ? -14.594 7.691 -1.546 1.00 78.94 150 ARG A C 1
ATOM 1157 O O . ARG A 1 150 ? -14.046 6.602 -1.417 1.00 78.94 150 ARG A O 1
ATOM 1164 N N . THR A 1 151 ? -14.325 8.714 -0.756 1.00 77.75 151 THR A N 1
ATOM 1165 C CA . THR A 1 151 ? -13.368 8.656 0.342 1.00 77.75 151 THR A CA 1
ATOM 1166 C C . THR A 1 151 ? -14.135 8.706 1.663 1.00 77.75 151 THR A C 1
ATOM 1168 O O . THR A 1 151 ? -14.990 9.573 1.837 1.00 77.75 151 THR A O 1
ATOM 1171 N N . VAL A 1 152 ? -13.896 7.744 2.559 1.00 83.69 152 VAL A N 1
ATOM 1172 C CA . VAL A 1 152 ? -14.597 7.624 3.851 1.00 83.69 152 VAL A CA 1
ATOM 1173 C C . VAL A 1 152 ? -13.610 7.563 5.021 1.00 83.69 152 VAL A C 1
ATOM 1175 O O . VAL A 1 152 ? -12.506 7.036 4.852 1.00 83.69 152 VAL A O 1
ATOM 1178 N N . PRO A 1 153 ? -13.979 8.047 6.220 1.00 81.38 153 PRO A N 1
ATOM 1179 C CA . PRO A 1 153 ? -13.151 7.880 7.409 1.00 81.38 153 PRO A CA 1
ATOM 1180 C C . PRO A 1 153 ? -12.837 6.403 7.672 1.00 81.38 153 PRO A C 1
ATOM 1182 O O . PRO A 1 153 ? -13.712 5.542 7.547 1.00 81.38 153 PRO A O 1
ATOM 1185 N N . LEU A 1 154 ? -11.594 6.105 8.066 1.00 83.00 154 LEU A N 1
ATOM 1186 C CA . LEU A 1 154 ? -11.163 4.733 8.351 1.00 83.00 154 LEU A CA 1
ATOM 1187 C C . LEU A 1 154 ? -12.073 4.044 9.378 1.00 83.00 154 LEU A C 1
ATOM 1189 O O . LEU A 1 154 ? -12.445 2.895 9.182 1.00 83.00 154 LEU A O 1
ATOM 1193 N N . GLU A 1 155 ? -12.487 4.737 10.436 1.00 83.50 155 GLU A N 1
ATOM 1194 C CA . GLU A 1 155 ? -13.393 4.175 11.444 1.00 83.50 155 GLU A CA 1
ATOM 1195 C C . GLU A 1 155 ? -14.727 3.698 10.846 1.00 83.50 155 GLU A C 1
ATOM 1197 O O . GLU A 1 155 ? -15.165 2.577 11.118 1.00 83.50 155 GLU A O 1
ATOM 1202 N N . ASP A 1 156 ? -15.348 4.515 9.994 1.00 85.81 156 ASP A N 1
ATOM 1203 C CA . ASP A 1 156 ? -16.611 4.173 9.336 1.00 85.81 156 ASP A CA 1
ATOM 1204 C C . ASP A 1 156 ? -16.437 2.983 8.393 1.00 85.81 156 ASP A C 1
ATOM 1206 O O . ASP A 1 156 ? -17.282 2.083 8.347 1.00 85.81 156 ASP A O 1
ATOM 1210 N N . TYR A 1 157 ? -15.309 2.940 7.681 1.00 87.00 157 TYR A N 1
ATOM 1211 C CA . TYR A 1 157 ? -14.958 1.814 6.827 1.00 87.00 157 TYR A CA 1
ATOM 1212 C C . TYR A 1 157 ? -14.815 0.510 7.619 1.00 87.00 157 TYR A C 1
ATOM 1214 O O . TYR A 1 157 ? -15.413 -0.506 7.258 1.00 87.00 157 TYR A O 1
ATOM 1222 N N . LEU A 1 158 ? -14.070 0.539 8.729 1.00 86.19 158 LEU A N 1
ATOM 1223 C CA . LEU A 1 158 ? -13.843 -0.635 9.571 1.00 86.19 158 LEU A CA 1
ATOM 1224 C C . LEU A 1 158 ? -15.147 -1.148 10.184 1.00 86.19 158 LEU A C 1
ATOM 1226 O O . LEU A 1 158 ? -15.416 -2.350 10.140 1.00 86.19 158 LEU A O 1
ATOM 1230 N N . ARG A 1 159 ? -15.992 -0.245 10.700 1.00 84.06 159 ARG A N 1
ATOM 1231 C CA . ARG A 1 159 ? -17.327 -0.598 11.207 1.00 84.06 159 ARG A CA 1
ATOM 1232 C C . ARG A 1 159 ? -18.157 -1.293 10.132 1.00 84.06 159 ARG A C 1
ATOM 1234 O O . ARG A 1 159 ? -18.785 -2.315 10.411 1.00 84.06 159 ARG A O 1
ATOM 1241 N N . ARG A 1 160 ? -18.131 -0.766 8.905 1.00 84.44 160 ARG A N 1
ATOM 1242 C CA . ARG A 1 160 ? -18.886 -1.313 7.779 1.00 84.44 160 ARG A CA 1
ATOM 1243 C C . ARG A 1 160 ? -18.407 -2.710 7.386 1.00 84.44 160 ARG A C 1
ATOM 1245 O O . ARG A 1 160 ? -19.229 -3.623 7.419 1.00 84.44 160 ARG A O 1
ATOM 1252 N N . ILE A 1 161 ? -17.113 -2.902 7.110 1.00 83.81 161 ILE A N 1
ATOM 1253 C CA . ILE A 1 161 ? -16.553 -4.215 6.727 1.00 83.81 161 ILE A CA 1
ATOM 1254 C C . ILE A 1 161 ? -16.898 -5.296 7.751 1.00 83.81 161 ILE A C 1
ATOM 1256 O O . ILE A 1 161 ? -17.346 -6.385 7.392 1.00 83.81 161 ILE A O 1
ATOM 1260 N N . LEU A 1 162 ? -16.728 -4.987 9.038 1.00 80.25 162 LEU A N 1
ATOM 1261 C CA . LEU A 1 162 ? -16.996 -5.942 10.111 1.00 80.25 162 LEU A CA 1
ATOM 1262 C C . LEU A 1 162 ? -18.495 -6.238 10.273 1.00 80.25 162 LEU A C 1
ATOM 1264 O O . LEU A 1 162 ? -18.863 -7.319 10.734 1.00 80.25 162 LEU A O 1
ATOM 1268 N N . SER A 1 163 ? -19.366 -5.294 9.907 1.00 80.69 163 SER A N 1
ATOM 1269 C CA . SER A 1 163 ? -20.819 -5.483 9.943 1.00 80.69 163 SER A CA 1
ATOM 1270 C C . SER A 1 163 ? -21.359 -6.271 8.745 1.00 80.69 163 SER A C 1
ATOM 1272 O O . SER A 1 163 ? -22.297 -7.049 8.911 1.00 80.69 163 SER A O 1
ATOM 1274 N N . GLU A 1 164 ? -20.763 -6.112 7.559 1.00 75.25 164 GLU A N 1
ATOM 1275 C CA . GLU A 1 164 ? -21.198 -6.777 6.325 1.00 75.25 164 GLU A CA 1
ATOM 1276 C C . GLU A 1 164 ? -20.873 -8.277 6.329 1.00 75.25 164 GLU A C 1
ATOM 1278 O O . GLU A 1 164 ? -21.681 -9.063 5.852 1.00 75.25 164 GLU A O 1
ATOM 1283 N N . HIS A 1 165 ? -19.769 -8.700 6.956 1.00 60.84 165 HIS A N 1
ATOM 1284 C CA . HIS A 1 165 ? -19.391 -10.120 7.075 1.00 60.84 165 HIS A CA 1
ATOM 1285 C C . HIS A 1 165 ? -20.244 -10.942 8.064 1.00 60.84 165 HIS A C 1
ATOM 1287 O O . HIS A 1 165 ? -20.055 -12.149 8.186 1.00 60.84 165 HIS A O 1
ATOM 1293 N N . ARG A 1 166 ? -21.159 -10.306 8.811 1.00 56.56 166 ARG A N 1
ATOM 1294 C CA . ARG A 1 166 ? -22.080 -10.993 9.740 1.00 56.56 166 ARG A CA 1
ATOM 1295 C C . ARG A 1 166 ? -23.410 -11.409 9.094 1.00 56.56 166 ARG A C 1
ATOM 1297 O O . ARG A 1 166 ? -24.246 -11.974 9.799 1.00 56.56 166 ARG A O 1
ATOM 1304 N N . ARG A 1 167 ? -23.637 -11.086 7.819 1.00 50.56 167 ARG A N 1
ATOM 1305 C CA . ARG A 1 167 ? -24.836 -11.455 7.048 1.00 50.56 167 ARG A CA 1
ATOM 1306 C C . ARG A 1 167 ? -24.520 -12.569 6.065 1.00 50.56 167 ARG A C 1
ATOM 1308 O O . ARG A 1 167 ? -25.431 -13.396 5.858 1.00 50.56 167 ARG A O 1
#

Sequence (167 aa):
MIDLSTLLDPLAWPRWLARDAERRKVVGPEVIAQVEQAVRDFPAAAFAAGLLPAPLPVEHAEKLPRGEHRETTEGAKVRHRVVPEPGEVRGWSLGRGVVISMAQATVRPVYVPVARGESAALRQDGTVVRALISGWEPYPAPVEVEYDDRTVPLEDYLRRILSEHRR